Protein AF-A0AAU1KWL1-F1 (afdb_monomer_lite)

Foldseek 3Di:
DDDPPPDVVVVVVVVVVVVVVVVCCVVPVVVVVVVVVVVVVVVVVVVVVVVVVVVVVVVVVVVVVVVVVVVVVVVVVVVVVVCVVVVVVVVVVVVVVVVVVVVVVVVVVVVVVVVVVVVVVVVVLVVVLVVVQVVVCVVVVHRPPCSVVSVVVVVVVVVVVVVVVVVVD

pLDDT: mean 89.8, std 9.25, range [43.44, 98.25]

Structure (mmCIF, N/CA/C/O backbone):
data_AF-A0AAU1KWL1-F1
#
_entry.id   AF-A0AAU1KWL1-F1
#
loop_
_atom_site.group_PDB
_atom_site.id
_atom_site.type_symbol
_atom_site.label_atom_id
_atom_site.label_alt_id
_atom_site.label_comp_id
_atom_site.label_asym_id
_atom_site.label_entity_id
_atom_site.label_seq_id
_atom_site.pdbx_PDB_ins_code
_atom_site.Cartn_x
_atom_site.Cartn_y
_atom_site.Cartn_z
_atom_site.occupancy
_atom_site.B_iso_or_equiv
_atom_site.auth_seq_id
_atom_site.auth_comp_id
_atom_site.auth_asym_id
_atom_site.auth_atom_id
_atom_site.pdbx_PDB_model_num
ATOM 1 N N . MET A 1 1 ? 33.043 26.907 -103.140 1.00 43.44 1 MET A N 1
ATOM 2 C CA . MET A 1 1 ? 32.829 25.522 -102.671 1.00 43.44 1 MET A CA 1
ATOM 3 C C . MET A 1 1 ? 33.918 24.652 -103.280 1.00 43.44 1 MET A C 1
ATOM 5 O O . MET A 1 1 ? 33.786 24.235 -104.423 1.00 43.44 1 MET A O 1
ATOM 9 N N . GLY A 1 2 ? 35.052 24.530 -102.582 1.00 60.03 2 GLY A N 1
ATOM 10 C CA . GLY A 1 2 ? 36.206 23.747 -103.041 1.00 60.03 2 GLY A CA 1
ATOM 11 C C . GLY A 1 2 ? 35.912 22.238 -103.055 1.00 60.03 2 GLY A C 1
ATOM 12 O O . GLY A 1 2 ? 34.953 21.804 -102.418 1.00 60.03 2 GLY A O 1
ATOM 13 N N . PRO A 1 3 ? 36.696 21.440 -103.796 1.00 56.81 3 PRO A N 1
ATOM 14 C CA . PRO A 1 3 ? 36.384 20.047 -104.097 1.00 56.81 3 PRO A CA 1
ATOM 15 C C . PRO A 1 3 ? 36.414 19.172 -102.834 1.00 56.81 3 PRO A C 1
ATOM 17 O O . PRO A 1 3 ? 37.465 18.913 -102.260 1.00 56.81 3 PRO A O 1
ATOM 20 N N . LEU A 1 4 ? 35.242 18.676 -102.432 1.00 60.94 4 LEU A N 1
ATOM 21 C CA . LEU A 1 4 ? 35.031 17.690 -101.365 1.00 60.94 4 LEU A CA 1
ATOM 22 C C . LEU A 1 4 ? 35.380 16.276 -101.857 1.00 60.94 4 LEU A C 1
ATOM 24 O O . LEU A 1 4 ? 34.529 15.390 -101.903 1.00 60.94 4 LEU A O 1
ATOM 28 N N . LYS A 1 5 ? 36.628 16.055 -102.270 1.00 61.09 5 LYS A N 1
ATOM 29 C CA . LYS A 1 5 ? 37.172 14.697 -102.361 1.00 61.09 5 LYS A CA 1
ATOM 30 C C . LYS A 1 5 ? 38.174 14.544 -101.226 1.00 61.09 5 LYS A C 1
ATOM 32 O O . LYS A 1 5 ? 39.285 15.053 -101.357 1.00 61.09 5 LYS A O 1
ATOM 37 N N . PRO A 1 6 ? 37.774 13.930 -100.096 1.00 66.06 6 PRO A N 1
ATOM 38 C CA . PRO A 1 6 ? 38.698 13.705 -98.999 1.00 66.06 6 PRO A CA 1
ATOM 39 C C . PRO A 1 6 ? 39.871 12.881 -99.523 1.00 66.06 6 PRO A C 1
ATOM 41 O O . PRO A 1 6 ? 39.680 11.867 -100.199 1.00 66.06 6 PRO A O 1
ATOM 44 N N . ASN A 1 7 ? 41.085 13.339 -99.239 1.00 71.88 7 ASN A N 1
ATOM 45 C CA . ASN A 1 7 ? 42.274 12.560 -99.519 1.00 71.88 7 ASN A CA 1
ATOM 46 C C . ASN A 1 7 ? 42.189 11.293 -98.652 1.00 71.88 7 ASN A C 1
ATOM 48 O O . ASN A 1 7 ? 42.086 11.387 -97.429 1.00 71.88 7 ASN A O 1
ATOM 52 N N . LEU A 1 8 ? 42.152 10.108 -99.272 1.00 77.00 8 LEU A N 1
ATOM 53 C CA . LEU A 1 8 ? 41.927 8.835 -98.565 1.00 77.00 8 LEU A CA 1
ATOM 54 C C . LEU A 1 8 ? 42.962 8.599 -97.454 1.00 77.00 8 LEU A C 1
ATOM 56 O O . LEU A 1 8 ? 42.656 7.976 -96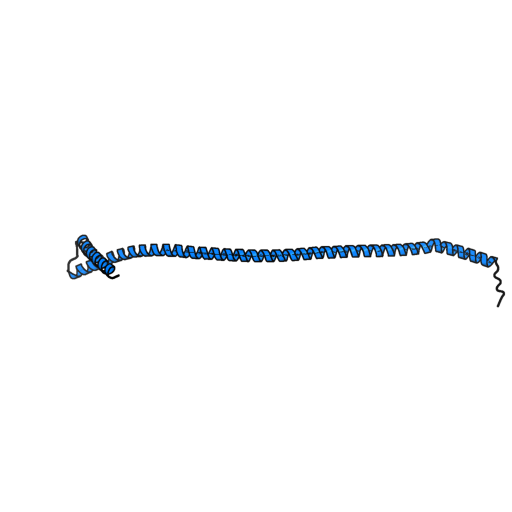.440 1.00 77.00 8 LEU A O 1
ATOM 60 N N . ILE A 1 9 ? 44.167 9.144 -97.629 1.00 79.56 9 ILE A N 1
ATOM 61 C CA . ILE A 1 9 ? 45.256 9.085 -96.653 1.00 79.56 9 ILE A CA 1
ATOM 62 C C . ILE A 1 9 ? 44.935 9.935 -95.414 1.00 79.56 9 ILE A C 1
ATOM 64 O O . ILE A 1 9 ? 45.082 9.442 -94.299 1.00 79.56 9 ILE A O 1
ATOM 68 N N . ASP A 1 10 ? 44.419 11.156 -95.582 1.00 81.62 10 ASP A N 1
ATOM 69 C CA . ASP A 1 10 ? 44.046 12.024 -94.453 1.00 81.62 10 ASP A CA 1
ATOM 70 C C . ASP A 1 10 ? 42.874 11.435 -93.658 1.00 81.62 10 ASP A C 1
ATOM 72 O O . ASP A 1 10 ? 42.862 11.495 -92.430 1.00 81.62 10 ASP A O 1
ATOM 76 N N . LEU A 1 11 ? 41.919 10.793 -94.343 1.00 84.81 11 LEU A N 1
ATOM 77 C CA . LEU A 1 11 ? 40.824 10.068 -93.693 1.00 84.81 11 LEU A CA 1
ATOM 78 C C . LEU A 1 11 ? 41.348 8.880 -92.869 1.00 84.81 11 LEU A C 1
ATOM 80 O O . LEU A 1 11 ? 40.899 8.676 -91.744 1.00 84.81 11 LEU A O 1
ATOM 84 N N . LEU A 1 12 ? 42.305 8.112 -93.403 1.00 86.00 12 LEU A N 1
ATOM 85 C CA . LEU A 1 12 ? 42.916 6.979 -92.700 1.00 86.00 12 LEU A CA 1
ATOM 86 C C . LEU A 1 12 ? 43.737 7.421 -91.486 1.00 86.00 12 LEU A C 1
ATOM 88 O O . LEU A 1 12 ? 43.642 6.796 -90.432 1.00 86.00 12 LEU A O 1
ATOM 92 N N . VAL A 1 13 ? 44.503 8.508 -91.599 1.00 86.38 13 VAL A N 1
ATOM 93 C CA . VAL A 1 13 ? 45.274 9.066 -90.478 1.00 86.38 13 VAL A CA 1
ATOM 94 C C . VAL A 1 13 ? 44.341 9.644 -89.411 1.00 86.38 13 VAL A C 1
ATOM 96 O O . VAL A 1 13 ? 44.533 9.380 -88.224 1.00 86.38 13 VAL A O 1
ATOM 99 N N . ALA A 1 14 ? 43.289 10.366 -89.807 1.00 87.06 14 ALA A N 1
ATOM 100 C CA . ALA A 1 14 ? 42.278 10.868 -88.879 1.00 87.06 14 ALA A CA 1
ATOM 101 C C . ALA A 1 14 ? 41.531 9.725 -88.173 1.00 87.06 14 ALA A C 1
ATOM 103 O O . ALA A 1 14 ? 41.329 9.787 -86.961 1.00 87.06 14 ALA A O 1
ATOM 104 N N . LEU A 1 15 ? 41.178 8.656 -88.898 1.00 91.31 15 LEU A N 1
ATOM 105 C CA . LEU A 1 15 ? 40.571 7.454 -88.327 1.00 91.31 15 LEU A CA 1
ATOM 106 C C . LEU A 1 15 ? 41.525 6.769 -87.341 1.00 91.31 15 LEU A C 1
ATOM 108 O O . LEU A 1 15 ? 41.112 6.407 -86.242 1.00 91.31 15 LEU A O 1
ATOM 112 N N . LEU A 1 16 ? 42.806 6.631 -87.685 1.00 91.06 16 LEU A N 1
ATOM 113 C CA . LEU A 1 16 ? 43.808 6.045 -86.798 1.00 91.06 16 LEU A CA 1
ATOM 114 C C . LEU A 1 16 ? 43.957 6.861 -85.502 1.00 91.06 16 LEU A C 1
ATOM 116 O O . LEU A 1 16 ? 43.869 6.304 -84.410 1.00 91.06 16 LEU A O 1
ATOM 120 N N . CYS A 1 17 ? 44.095 8.184 -85.598 1.00 89.81 17 CYS A N 1
ATOM 121 C CA . CYS A 1 17 ? 44.140 9.065 -84.429 1.00 89.81 17 CYS A CA 1
ATOM 122 C C . CYS A 1 17 ? 42.849 8.995 -83.595 1.00 89.81 17 CYS A C 1
ATOM 124 O O . CYS A 1 17 ? 42.914 8.892 -82.369 1.00 89.81 17 CYS A O 1
ATOM 126 N N . PHE A 1 18 ? 41.678 8.992 -84.241 1.00 92.50 18 PHE A N 1
ATOM 127 C CA . PHE A 1 18 ? 40.389 8.853 -83.563 1.00 92.50 18 PHE A CA 1
ATOM 128 C C . PHE A 1 18 ? 40.283 7.517 -82.822 1.00 92.50 18 PHE A C 1
ATOM 130 O O . PHE A 1 18 ? 39.927 7.498 -81.647 1.00 92.50 18 PHE A O 1
ATOM 137 N N . THR A 1 19 ? 40.643 6.405 -83.468 1.00 93.50 19 THR A N 1
ATOM 138 C CA . THR A 1 19 ? 40.623 5.073 -82.845 1.00 93.50 19 THR A CA 1
ATOM 139 C C . THR A 1 19 ? 41.614 4.958 -81.690 1.00 93.50 19 THR A C 1
ATOM 141 O O . THR A 1 19 ? 41.261 4.377 -80.668 1.00 93.50 19 THR A O 1
ATOM 144 N N . ALA A 1 20 ? 42.809 5.551 -81.786 1.00 91.69 20 ALA A N 1
ATOM 145 C CA . ALA A 1 20 ? 43.778 5.568 -80.691 1.00 91.69 20 ALA A CA 1
ATOM 146 C C . ALA A 1 20 ? 43.241 6.325 -79.462 1.00 91.69 20 ALA A C 1
ATOM 148 O O . ALA A 1 20 ? 43.272 5.800 -78.347 1.00 91.69 20 ALA A O 1
ATOM 149 N N . VAL A 1 21 ? 42.678 7.524 -79.657 1.00 90.62 21 VAL A N 1
ATOM 150 C CA . VAL A 1 21 ? 42.058 8.307 -78.573 1.00 90.62 21 VAL A CA 1
ATOM 151 C C . VAL A 1 21 ? 40.827 7.590 -78.013 1.00 90.62 21 VAL A C 1
ATOM 153 O O . VAL A 1 21 ? 40.674 7.489 -76.795 1.00 90.62 21 VAL A O 1
ATOM 156 N N . PHE A 1 22 ? 39.978 7.034 -78.880 1.00 93.12 22 PHE A N 1
ATOM 157 C CA . PHE A 1 22 ? 38.796 6.275 -78.480 1.00 93.12 22 PHE A CA 1
ATOM 158 C C . PHE A 1 22 ? 39.170 5.031 -77.672 1.00 93.12 22 PHE A C 1
ATOM 160 O O . PHE A 1 22 ? 38.550 4.768 -76.647 1.00 93.12 22 PHE A O 1
ATOM 167 N N . ALA A 1 23 ? 40.214 4.299 -78.065 1.00 90.88 23 ALA A N 1
ATOM 168 C CA . ALA A 1 23 ? 40.695 3.132 -77.334 1.00 90.88 23 ALA A CA 1
ATOM 169 C C . ALA A 1 23 ? 41.200 3.507 -75.934 1.00 90.88 23 ALA A C 1
ATOM 171 O O . ALA A 1 23 ? 40.872 2.827 -74.961 1.00 90.88 23 ALA A O 1
ATOM 172 N N . VAL A 1 24 ? 41.944 4.612 -75.800 1.00 90.31 24 VAL A N 1
ATOM 173 C CA . VAL A 1 24 ? 42.391 5.117 -74.490 1.00 90.31 24 VAL A CA 1
ATOM 174 C C . VAL A 1 24 ? 41.195 5.555 -73.639 1.00 90.31 24 VAL A C 1
ATOM 176 O O . VAL A 1 24 ? 41.110 5.196 -72.463 1.00 90.31 24 VAL A O 1
ATOM 179 N N . MET A 1 25 ? 40.232 6.268 -74.224 1.00 90.81 25 MET A N 1
ATOM 180 C CA . MET A 1 25 ? 39.020 6.704 -73.530 1.00 90.81 25 MET A CA 1
ATOM 181 C C . MET A 1 25 ? 38.160 5.513 -73.083 1.00 90.81 25 MET A C 1
ATOM 183 O O . MET A 1 25 ? 37.753 5.447 -71.924 1.00 90.81 25 MET A O 1
ATOM 187 N N . ALA A 1 26 ? 37.946 4.526 -73.951 1.00 89.31 26 ALA A N 1
ATOM 188 C CA . ALA A 1 26 ? 37.202 3.311 -73.634 1.00 89.31 26 ALA A CA 1
ATOM 189 C C . ALA A 1 26 ? 37.910 2.470 -72.559 1.00 89.31 26 ALA A C 1
ATOM 191 O O . ALA A 1 26 ? 37.260 1.942 -71.660 1.00 89.31 26 ALA A O 1
ATOM 192 N N . LYS A 1 27 ? 39.246 2.380 -72.596 1.00 89.62 27 LYS A N 1
ATOM 193 C CA . LYS A 1 27 ? 40.023 1.578 -71.639 1.00 89.62 27 LYS A CA 1
ATOM 194 C C . LYS A 1 27 ? 40.220 2.262 -70.281 1.00 89.62 27 LYS A C 1
ATOM 196 O O . LYS A 1 27 ? 40.454 1.563 -69.301 1.00 89.62 27 LYS A O 1
ATOM 201 N N . VAL A 1 28 ? 40.143 3.595 -70.193 1.00 89.75 28 VAL A N 1
ATOM 202 C CA . VAL A 1 28 ? 40.419 4.340 -68.946 1.00 89.75 28 VAL A CA 1
ATOM 203 C C . VAL A 1 28 ? 39.185 5.046 -68.381 1.00 89.75 28 VAL A C 1
ATOM 205 O O . VAL A 1 28 ? 38.938 4.956 -67.179 1.00 89.75 28 VAL A O 1
ATOM 208 N N . LEU A 1 29 ? 38.404 5.747 -69.205 1.00 89.19 29 LEU A N 1
ATOM 209 C CA . LEU A 1 29 ? 37.292 6.581 -68.738 1.00 89.19 29 LEU A CA 1
ATOM 210 C C . LEU A 1 29 ? 36.046 5.748 -68.417 1.00 89.19 29 LEU A C 1
ATOM 212 O O . LEU A 1 29 ? 35.490 5.879 -67.327 1.00 89.19 29 LEU A O 1
ATOM 216 N N . LEU A 1 30 ? 35.661 4.839 -69.317 1.00 89.44 30 LEU A N 1
ATOM 217 C CA . LEU A 1 30 ? 34.526 3.928 -69.121 1.00 89.44 30 LEU A CA 1
ATOM 218 C C . LEU A 1 30 ? 34.627 3.098 -67.826 1.00 89.44 30 LEU A C 1
ATOM 220 O O . LEU A 1 30 ? 33.678 3.128 -67.039 1.00 89.44 30 LEU A O 1
ATOM 224 N N . PRO A 1 31 ? 35.754 2.418 -67.521 1.00 90.50 31 PRO A N 1
ATOM 225 C CA . PRO A 1 31 ? 35.850 1.656 -66.278 1.00 90.50 31 PRO A CA 1
ATOM 226 C C . PRO A 1 31 ? 35.886 2.545 -65.031 1.00 90.50 31 PRO A C 1
ATOM 228 O O . PRO A 1 31 ? 35.448 2.105 -63.972 1.00 90.50 31 PRO A O 1
ATOM 231 N N . ARG A 1 32 ? 36.375 3.791 -65.115 1.00 88.56 32 ARG A N 1
ATOM 232 C CA . ARG A 1 32 ? 36.323 4.732 -63.981 1.00 88.56 32 ARG A CA 1
ATOM 233 C C . ARG A 1 32 ? 34.891 5.167 -63.669 1.00 88.56 32 ARG A C 1
ATOM 235 O O . ARG A 1 32 ? 34.527 5.209 -62.498 1.00 88.56 32 ARG A O 1
ATOM 242 N N . ILE A 1 33 ? 34.082 5.434 -64.695 1.00 86.81 33 ILE A N 1
ATOM 243 C CA . ILE A 1 33 ? 32.659 5.773 -64.535 1.00 86.81 33 ILE A CA 1
ATOM 244 C C . ILE A 1 33 ? 31.884 4.569 -63.989 1.00 86.81 33 ILE A C 1
ATOM 246 O O . ILE A 1 33 ? 31.148 4.718 -63.018 1.00 86.81 33 ILE A O 1
ATOM 250 N N . GLY A 1 34 ? 32.111 3.372 -64.540 1.00 87.44 34 GLY A N 1
ATOM 251 C CA . GLY A 1 34 ? 31.4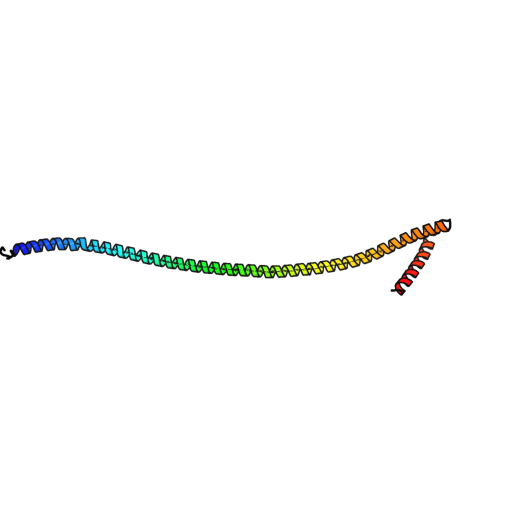86 2.139 -64.049 1.00 87.44 34 GLY A CA 1
ATOM 252 C C . GLY A 1 34 ? 31.793 1.872 -62.573 1.00 87.44 34 GLY A C 1
ATOM 253 O O . GLY A 1 34 ? 30.878 1.647 -61.790 1.00 87.44 34 GLY A O 1
ATOM 254 N N . LYS A 1 35 ? 33.061 2.005 -62.156 1.00 88.69 35 LYS A N 1
ATOM 255 C CA . LYS A 1 35 ? 33.457 1.861 -60.743 1.00 88.69 35 LYS A CA 1
ATOM 256 C C . LYS A 1 35 ? 32.778 2.879 -59.823 1.00 88.69 35 LYS A C 1
ATOM 258 O O . LYS A 1 35 ? 32.389 2.521 -58.718 1.00 88.69 35 LYS A O 1
ATOM 263 N N . ALA A 1 36 ? 32.635 4.131 -60.256 1.00 85.44 36 ALA A N 1
ATOM 264 C CA . ALA A 1 36 ? 31.968 5.164 -59.465 1.00 85.44 36 ALA A CA 1
ATOM 265 C C . ALA A 1 36 ? 30.454 4.919 -59.328 1.00 85.44 36 ALA A C 1
ATOM 267 O O . ALA A 1 36 ? 29.884 5.222 -58.281 1.00 85.44 36 ALA A O 1
ATOM 268 N N . LEU A 1 37 ? 29.814 4.367 -60.364 1.00 85.88 37 LEU A N 1
ATOM 269 C CA . LEU A 1 37 ? 28.402 3.981 -60.329 1.00 85.88 37 LEU A CA 1
ATOM 270 C C . LEU A 1 37 ? 28.175 2.767 -59.424 1.00 85.88 37 LEU A C 1
ATOM 272 O O . LEU A 1 37 ? 27.332 2.855 -58.541 1.00 85.88 37 LEU A O 1
ATOM 276 N N . MET A 1 38 ? 28.985 1.710 -59.554 1.00 85.69 38 MET A N 1
ATOM 277 C CA . MET A 1 38 ? 28.901 0.537 -58.670 1.00 85.69 38 MET A CA 1
ATOM 278 C C . MET A 1 38 ? 29.141 0.919 -57.205 1.00 85.69 38 MET A C 1
ATOM 280 O O . MET A 1 38 ? 28.359 0.552 -56.341 1.00 85.69 38 MET A O 1
ATOM 284 N N . ALA A 1 39 ? 30.145 1.756 -56.917 1.00 86.50 39 ALA A N 1
ATOM 285 C CA . ALA A 1 39 ? 30.392 2.231 -55.554 1.00 86.50 39 ALA A CA 1
ATOM 286 C C . ALA A 1 39 ? 29.215 3.039 -54.973 1.00 86.50 39 ALA A C 1
ATOM 288 O O . ALA A 1 39 ? 28.980 3.003 -53.767 1.00 86.50 39 ALA A O 1
ATOM 289 N N . ARG A 1 40 ? 28.475 3.782 -55.810 1.00 85.69 40 ARG A N 1
ATOM 290 C CA . ARG A 1 40 ? 27.254 4.485 -55.387 1.00 85.69 40 ARG A CA 1
ATOM 291 C C . ARG A 1 40 ? 26.091 3.526 -55.172 1.00 85.69 40 ARG A C 1
ATOM 293 O O . ARG A 1 40 ? 25.360 3.700 -54.204 1.00 85.69 40 ARG A O 1
ATOM 300 N N . GLU A 1 41 ? 25.921 2.553 -56.055 1.00 84.19 41 GLU A N 1
ATOM 301 C CA . GLU A 1 41 ? 24.869 1.542 -55.966 1.00 84.19 41 GLU A CA 1
ATOM 302 C C . GLU A 1 41 ? 25.046 0.677 -54.710 1.00 84.19 41 GLU A C 1
ATOM 304 O O . GLU A 1 41 ? 24.119 0.587 -53.908 1.00 84.19 41 GLU A O 1
ATOM 309 N N . ASP A 1 42 ? 26.265 0.200 -54.445 1.00 84.31 42 ASP A N 1
ATOM 310 C CA . ASP A 1 42 ? 26.622 -0.532 -53.224 1.00 84.31 42 ASP A CA 1
ATOM 311 C C . ASP A 1 42 ? 26.435 0.327 -51.962 1.00 84.31 42 ASP A C 1
ATOM 313 O O . ASP A 1 42 ? 25.910 -0.137 -50.945 1.00 84.31 42 ASP A O 1
ATOM 317 N N . ALA A 1 43 ? 26.833 1.606 -52.010 1.00 83.69 43 ALA A N 1
ATOM 318 C CA . ALA A 1 43 ? 26.662 2.518 -50.882 1.00 83.69 43 ALA A CA 1
ATOM 319 C C . ALA A 1 43 ? 25.181 2.775 -50.565 1.00 83.69 43 ALA A C 1
ATOM 321 O O . ALA A 1 43 ? 24.816 2.823 -49.392 1.00 83.69 43 ALA A O 1
ATOM 322 N N . ILE A 1 44 ? 24.326 2.927 -51.580 1.00 83.00 44 ILE A N 1
ATOM 323 C CA . ILE A 1 44 ? 22.886 3.151 -51.399 1.00 83.00 44 ILE A CA 1
ATOM 324 C C . ILE A 1 44 ? 22.197 1.861 -50.946 1.00 83.00 44 ILE A C 1
ATOM 326 O O . ILE A 1 44 ? 21.451 1.897 -49.967 1.00 83.00 44 ILE A O 1
ATOM 330 N N . GLY A 1 45 ? 22.476 0.729 -51.601 1.00 82.31 45 GLY A N 1
ATOM 331 C CA . GLY A 1 45 ? 21.902 -0.573 -51.256 1.00 82.31 45 GLY A CA 1
ATOM 332 C C . GLY A 1 45 ? 22.214 -0.965 -49.814 1.00 82.31 45 GLY A C 1
ATOM 333 O O . GLY A 1 45 ? 21.304 -1.234 -49.033 1.00 82.31 45 GLY A O 1
ATOM 334 N N . GLY A 1 46 ? 23.483 -0.849 -49.411 1.00 85.19 46 GLY A N 1
ATOM 335 C CA . GLY A 1 46 ? 23.884 -1.140 -48.038 1.00 85.19 46 GLY A CA 1
ATOM 336 C C . GLY A 1 46 ? 23.298 -0.170 -47.004 1.00 85.19 46 GLY A C 1
ATOM 337 O O . GLY A 1 46 ? 23.090 -0.555 -45.858 1.00 85.19 46 GLY A O 1
ATOM 338 N N . VAL A 1 47 ? 23.033 1.096 -47.356 1.00 83.75 47 VAL A N 1
ATOM 339 C CA . VAL A 1 47 ? 22.346 2.033 -46.444 1.00 83.75 47 VAL A CA 1
ATOM 340 C C . VAL A 1 47 ? 20.870 1.667 -46.291 1.00 83.75 47 VAL A C 1
ATOM 342 O O . VAL A 1 47 ? 20.368 1.717 -45.171 1.00 83.75 47 VAL A O 1
ATOM 345 N N . MET A 1 48 ? 20.188 1.284 -47.373 1.00 86.38 48 MET A N 1
ATOM 346 C CA . MET A 1 48 ? 18.774 0.896 -47.334 1.00 86.38 48 MET A CA 1
ATOM 347 C C . MET A 1 48 ? 18.549 -0.353 -46.483 1.00 86.38 48 MET A C 1
ATOM 349 O O . MET A 1 48 ? 17.704 -0.317 -45.593 1.00 86.38 48 MET A O 1
ATOM 353 N N . GLU A 1 49 ? 19.361 -1.392 -46.678 1.00 89.88 49 GLU A N 1
ATOM 354 C CA . GLU A 1 49 ? 19.308 -2.623 -45.878 1.00 89.88 49 GLU A CA 1
ATOM 355 C C . GLU A 1 49 ? 19.517 -2.322 -44.384 1.00 89.88 49 GLU A C 1
ATOM 357 O O . GLU A 1 49 ? 18.686 -2.667 -43.547 1.00 89.88 49 GLU A O 1
ATOM 362 N N . ARG A 1 50 ? 20.541 -1.524 -44.042 1.00 87.56 50 ARG A N 1
ATOM 363 C CA . ARG A 1 50 ? 20.772 -1.091 -42.652 1.00 87.56 50 ARG A CA 1
ATOM 364 C C . ARG A 1 50 ? 19.614 -0.273 -42.074 1.00 87.56 50 ARG A C 1
ATOM 366 O O . ARG A 1 50 ? 19.338 -0.373 -40.881 1.00 87.56 50 ARG A O 1
ATOM 373 N N . CYS A 1 51 ? 18.960 0.570 -42.871 1.00 92.12 51 CYS A N 1
ATOM 374 C CA . CYS A 1 51 ? 17.798 1.341 -42.426 1.00 92.12 51 CYS A CA 1
ATOM 375 C C . CYS A 1 51 ? 16.585 0.443 -42.159 1.00 92.12 51 CYS A C 1
ATOM 377 O O . CYS A 1 51 ? 15.865 0.671 -41.185 1.00 92.12 51 CYS A O 1
ATOM 379 N N . GLU A 1 52 ? 16.352 -0.563 -43.003 1.00 93.12 52 GLU A N 1
ATOM 380 C CA . GLU A 1 52 ? 15.266 -1.526 -42.825 1.00 93.12 52 GLU A CA 1
ATOM 381 C C . GLU A 1 52 ? 15.485 -2.392 -41.587 1.00 93.12 52 GLU A C 1
ATOM 383 O O . GLU A 1 52 ? 14.584 -2.464 -40.750 1.00 93.12 52 GLU A O 1
ATOM 388 N N . ASP A 1 53 ? 16.693 -2.925 -41.401 1.00 94.75 53 ASP A N 1
ATOM 389 C CA . ASP A 1 53 ? 17.061 -3.698 -40.212 1.00 94.75 53 ASP A CA 1
ATOM 390 C C . ASP A 1 53 ? 16.860 -2.887 -38.932 1.00 94.75 53 ASP A C 1
ATOM 392 O O . ASP A 1 53 ? 16.207 -3.338 -37.990 1.00 94.75 53 ASP A O 1
ATOM 396 N N . ARG A 1 54 ? 17.336 -1.635 -38.913 1.00 93.44 54 ARG A N 1
ATOM 397 C CA . ARG A 1 54 ? 17.130 -0.727 -37.775 1.00 93.44 54 ARG A CA 1
ATOM 398 C C . ARG A 1 54 ? 15.658 -0.426 -37.528 1.00 93.44 54 ARG A C 1
ATOM 400 O O . ARG A 1 54 ? 15.250 -0.290 -36.376 1.00 93.44 54 ARG A O 1
ATOM 407 N N . ARG A 1 55 ? 14.849 -0.308 -38.584 1.00 94.81 55 ARG A N 1
ATOM 408 C CA . ARG A 1 55 ? 13.407 -0.067 -38.456 1.00 94.81 55 ARG A CA 1
ATOM 409 C C . ARG A 1 55 ? 12.689 -1.291 -37.893 1.00 94.81 55 ARG A C 1
ATOM 411 O O . ARG A 1 55 ? 11.822 -1.120 -37.040 1.00 94.81 55 ARG A O 1
ATOM 418 N N . LEU A 1 56 ? 13.047 -2.492 -38.342 1.00 96.69 56 LEU A N 1
ATOM 419 C CA . LEU A 1 56 ? 12.508 -3.749 -37.824 1.00 96.69 56 LEU A CA 1
ATOM 420 C C . LEU A 1 56 ? 12.909 -3.961 -36.362 1.00 96.69 56 LEU A C 1
ATOM 422 O O . LEU A 1 56 ? 12.049 -4.250 -35.534 1.00 96.69 56 LEU A O 1
ATOM 426 N N . GLU A 1 57 ? 14.178 -3.728 -36.024 1.00 95.38 57 GLU A N 1
ATOM 427 C CA . GLU A 1 57 ? 14.686 -3.780 -34.651 1.00 95.38 57 GLU A CA 1
ATOM 428 C C . GLU A 1 57 ? 13.938 -2.785 -33.749 1.00 95.38 57 GLU A C 1
ATOM 430 O O . GLU A 1 57 ? 13.443 -3.158 -32.686 1.00 95.38 57 GLU A O 1
ATOM 435 N N . ALA A 1 58 ? 13.754 -1.540 -34.198 1.00 96.19 58 ALA A N 1
ATOM 436 C CA . ALA A 1 58 ? 13.004 -0.532 -33.451 1.00 96.19 58 ALA A CA 1
ATOM 437 C C . ALA A 1 58 ? 11.530 -0.920 -33.244 1.00 96.19 58 ALA A C 1
ATOM 439 O O . ALA A 1 58 ? 10.999 -0.747 -32.147 1.00 96.19 58 ALA A O 1
ATOM 440 N N . GLN A 1 59 ? 10.862 -1.460 -34.271 1.00 96.81 59 GLN A N 1
ATOM 441 C CA . GLN A 1 59 ? 9.480 -1.941 -34.157 1.00 96.81 59 GLN A CA 1
ATOM 442 C C . GLN A 1 59 ? 9.369 -3.134 -33.206 1.00 96.81 59 GLN A C 1
ATOM 444 O O . GLN A 1 59 ? 8.441 -3.185 -32.400 1.00 96.81 59 GLN A O 1
ATOM 449 N N . TYR A 1 60 ? 10.327 -4.059 -33.263 1.00 97.31 60 TYR A N 1
ATOM 450 C CA . TYR A 1 60 ? 10.395 -5.200 -32.360 1.00 97.31 60 TYR A CA 1
ATOM 451 C C . TYR A 1 60 ? 10.562 -4.749 -30.906 1.00 97.31 60 TYR A C 1
ATOM 453 O O . TYR A 1 60 ? 9.757 -5.119 -30.051 1.00 97.31 60 TYR A O 1
ATOM 461 N N . VAL A 1 61 ? 11.546 -3.885 -30.629 1.00 97.12 61 VAL A N 1
ATOM 462 C CA . VAL A 1 61 ? 11.794 -3.344 -29.284 1.00 97.12 61 VAL A CA 1
ATOM 463 C C . VAL A 1 61 ? 10.574 -2.589 -28.765 1.00 97.12 61 VAL A C 1
ATOM 465 O O . VAL A 1 61 ? 10.185 -2.779 -27.616 1.00 97.12 61 VAL A O 1
ATOM 468 N N . LEU A 1 62 ? 9.926 -1.778 -29.606 1.0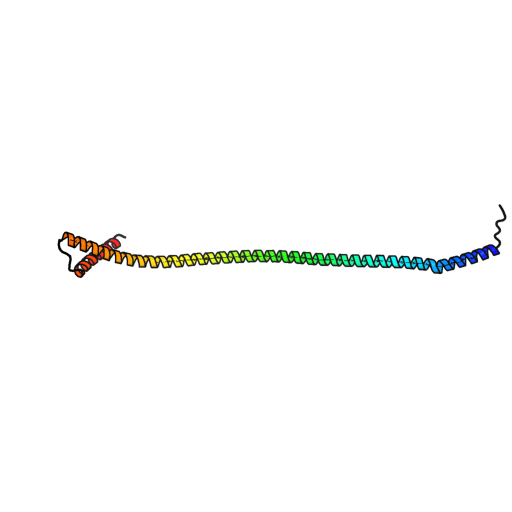0 97.06 62 LEU A N 1
ATOM 469 C CA . LEU A 1 62 ? 8.706 -1.061 -29.240 1.00 97.06 62 LEU A CA 1
ATOM 470 C C . LEU A 1 62 ? 7.557 -2.022 -28.908 1.00 97.06 62 LEU A C 1
ATOM 472 O O . LEU A 1 62 ? 6.839 -1.791 -27.935 1.00 97.06 62 LEU A O 1
ATOM 476 N N . GLY A 1 63 ? 7.404 -3.109 -29.666 1.00 97.81 63 GLY A N 1
ATOM 477 C CA . GLY A 1 63 ? 6.423 -4.157 -29.386 1.00 97.81 63 GLY A CA 1
ATOM 478 C C . GLY A 1 63 ? 6.663 -4.837 -28.036 1.00 97.81 63 GLY A C 1
ATOM 479 O O . GLY A 1 63 ? 5.731 -4.965 -27.241 1.00 97.81 63 GLY A O 1
ATOM 480 N N . VAL A 1 64 ? 7.915 -5.202 -27.739 1.00 97.56 64 VAL A N 1
ATOM 481 C CA . VAL A 1 64 ? 8.306 -5.769 -26.437 1.00 97.56 64 VAL A CA 1
ATOM 482 C C . VAL A 1 64 ? 8.022 -4.775 -25.309 1.00 97.56 64 VAL A C 1
ATOM 484 O O . VAL A 1 64 ? 7.336 -5.125 -24.352 1.00 97.56 64 VAL A O 1
ATOM 487 N N . TYR A 1 65 ? 8.437 -3.515 -25.456 1.00 97.69 65 TYR A N 1
ATOM 488 C CA . TYR A 1 65 ? 8.182 -2.462 -24.467 1.00 97.69 65 TYR A CA 1
ATOM 489 C C . TYR A 1 65 ? 6.687 -2.264 -24.185 1.00 97.69 65 TYR A C 1
ATOM 491 O O . TYR A 1 65 ? 6.272 -2.109 -23.036 1.00 97.69 65 TYR A O 1
ATOM 499 N N . GLN A 1 66 ? 5.850 -2.266 -25.226 1.00 97.88 66 GLN A N 1
ATOM 500 C CA . GLN A 1 66 ? 4.400 -2.152 -25.068 1.00 97.88 66 GLN A CA 1
ATOM 501 C C . GLN A 1 66 ? 3.804 -3.374 -24.363 1.00 97.88 66 GLN A C 1
ATOM 503 O O . GLN A 1 66 ? 2.921 -3.217 -23.514 1.00 97.88 66 GLN A O 1
ATOM 508 N N . ALA A 1 67 ? 4.286 -4.577 -24.685 1.00 97.81 67 ALA A N 1
ATOM 509 C CA . ALA A 1 67 ? 3.861 -5.807 -24.030 1.00 97.81 67 ALA A CA 1
ATOM 510 C C . ALA A 1 67 ? 4.237 -5.813 -22.540 1.00 97.81 67 ALA A C 1
ATOM 512 O O . ALA A 1 67 ? 3.393 -6.142 -21.703 1.00 97.81 67 ALA A O 1
ATOM 513 N N . GLU A 1 68 ? 5.453 -5.380 -22.201 1.00 97.81 68 GLU A N 1
ATOM 514 C CA . GLU A 1 68 ? 5.913 -5.221 -20.820 1.00 97.81 68 GLU A CA 1
ATOM 515 C C . GLU A 1 68 ? 5.088 -4.177 -20.066 1.00 97.81 68 GLU A C 1
ATOM 517 O O . GLU A 1 68 ? 4.623 -4.444 -18.960 1.00 97.81 68 GLU A O 1
ATOM 522 N N . LEU A 1 69 ? 4.807 -3.020 -20.674 1.00 98.25 69 LEU A N 1
ATOM 523 C CA . LEU A 1 69 ? 3.967 -1.994 -20.055 1.00 98.25 69 LEU A CA 1
ATOM 524 C C . LEU A 1 69 ? 2.540 -2.505 -19.805 1.00 98.25 69 LEU A C 1
ATOM 526 O O . LEU A 1 69 ? 1.940 -2.219 -18.766 1.00 98.25 69 LEU A O 1
ATOM 530 N N . ALA A 1 70 ? 1.983 -3.274 -20.743 1.00 98.00 70 ALA A N 1
ATOM 531 C CA . ALA A 1 70 ? 0.678 -3.901 -20.579 1.00 98.00 70 ALA A CA 1
ATOM 532 C C . ALA A 1 70 ? 0.692 -4.963 -19.467 1.00 98.00 70 ALA A C 1
ATOM 534 O O . ALA A 1 70 ? -0.248 -5.017 -18.671 1.00 98.00 70 ALA A O 1
ATOM 535 N N . ALA A 1 71 ? 1.749 -5.774 -19.378 1.00 97.69 71 ALA A N 1
ATOM 536 C CA . ALA A 1 71 ? 1.938 -6.741 -18.301 1.00 97.69 71 ALA A CA 1
ATOM 537 C C . ALA A 1 71 ? 2.056 -6.044 -16.937 1.00 97.69 71 ALA A C 1
ATOM 539 O O . ALA A 1 71 ? 1.268 -6.341 -16.043 1.00 97.69 71 ALA A O 1
ATOM 540 N N . ALA A 1 72 ? 2.911 -5.027 -16.819 1.00 97.69 72 ALA A N 1
ATOM 541 C CA . ALA A 1 72 ? 3.081 -4.240 -15.601 1.00 97.69 72 ALA A CA 1
ATOM 542 C C . ALA A 1 72 ? 1.773 -3.569 -15.150 1.00 97.69 72 ALA A C 1
ATOM 544 O O . ALA A 1 72 ? 1.459 -3.546 -13.961 1.00 97.69 72 ALA A O 1
ATOM 545 N N . ARG A 1 73 ? 0.957 -3.059 -16.085 1.00 97.56 73 ARG A N 1
ATOM 546 C CA . ARG A 1 73 ? -0.371 -2.502 -15.768 1.00 97.56 73 ARG A CA 1
ATOM 547 C C . ARG A 1 73 ? -1.340 -3.561 -15.244 1.00 97.56 73 ARG A C 1
ATOM 549 O O . ARG A 1 73 ? -2.075 -3.275 -14.297 1.00 97.56 73 ARG A O 1
ATOM 556 N N . ARG A 1 74 ? -1.346 -4.762 -15.837 1.00 98.12 74 ARG A N 1
ATOM 557 C CA . ARG A 1 74 ? -2.155 -5.893 -15.351 1.00 98.12 74 ARG A CA 1
ATOM 558 C C . ARG A 1 74 ? -1.715 -6.318 -13.956 1.00 98.12 74 ARG A C 1
ATOM 560 O O . ARG A 1 74 ? -2.563 -6.443 -13.079 1.00 98.12 74 ARG A O 1
ATOM 567 N N . ASP A 1 75 ? -0.413 -6.447 -13.730 1.00 97.94 75 ASP A N 1
ATOM 568 C CA . ASP A 1 75 ? 0.139 -6.810 -12.425 1.00 97.94 75 ASP A CA 1
ATOM 569 C C . ASP A 1 75 ? -0.162 -5.757 -11.366 1.00 97.94 75 ASP A C 1
ATOM 571 O O . ASP A 1 75 ? -0.649 -6.097 -10.293 1.00 97.94 75 ASP A O 1
ATOM 575 N N . ALA A 1 76 ? 0.004 -4.474 -11.683 1.00 97.81 76 ALA A N 1
ATOM 576 C CA . ALA A 1 76 ? -0.377 -3.395 -10.781 1.00 97.81 76 ALA A CA 1
ATOM 577 C C . ALA A 1 76 ? -1.880 -3.420 -10.452 1.00 97.81 76 ALA A C 1
ATOM 579 O O . ALA A 1 76 ? -2.264 -3.159 -9.315 1.00 97.81 76 ALA A O 1
ATOM 580 N N . SER A 1 77 ? -2.745 -3.734 -11.425 1.00 97.69 77 SER A N 1
ATOM 581 C CA . SER A 1 77 ? -4.183 -3.886 -11.172 1.00 97.69 77 SER A CA 1
ATOM 582 C C . SER A 1 77 ? -4.484 -5.077 -10.272 1.00 97.69 77 SER A C 1
ATOM 584 O O . SER A 1 77 ? -5.277 -4.942 -9.345 1.00 97.69 77 SER A O 1
ATOM 586 N N . ARG A 1 78 ? -3.819 -6.211 -10.510 1.00 98.06 78 ARG A N 1
ATOM 587 C CA . ARG A 1 78 ? -3.937 -7.415 -9.687 1.00 98.06 78 ARG A CA 1
ATOM 588 C C . ARG A 1 78 ? -3.491 -7.149 -8.252 1.00 98.06 78 ARG A C 1
ATOM 590 O O . ARG A 1 78 ? -4.253 -7.425 -7.341 1.00 98.06 78 ARG A O 1
ATOM 597 N N . ILE A 1 79 ? -2.326 -6.528 -8.054 1.00 98.12 79 ILE A N 1
ATOM 598 C CA . ILE A 1 79 ? -1.812 -6.162 -6.724 1.00 98.12 79 ILE A CA 1
ATOM 599 C C . ILE A 1 79 ? -2.808 -5.263 -5.988 1.00 98.12 79 ILE A C 1
ATOM 601 O O . ILE A 1 79 ? -3.104 -5.508 -4.823 1.00 98.12 79 ILE A O 1
ATOM 605 N N . ARG A 1 80 ? -3.362 -4.244 -6.661 1.00 98.00 80 ARG A N 1
ATOM 606 C CA . ARG A 1 80 ? -4.378 -3.375 -6.047 1.00 98.00 80 ARG A CA 1
ATOM 607 C C . ARG A 1 80 ? -5.628 -4.148 -5.646 1.00 98.00 80 ARG A C 1
ATOM 609 O O . ARG A 1 80 ? -6.149 -3.912 -4.565 1.00 98.00 80 ARG A O 1
ATOM 616 N N . GLN A 1 81 ? -6.108 -5.043 -6.504 1.00 97.88 81 GLN A N 1
ATOM 617 C CA . GLN A 1 81 ? -7.293 -5.839 -6.209 1.00 97.88 81 GLN A CA 1
ATOM 618 C C . GLN A 1 81 ? -7.054 -6.782 -5.023 1.00 97.88 81 GLN A C 1
ATOM 620 O O . GLN A 1 81 ? -7.839 -6.769 -4.081 1.00 97.88 81 GLN A O 1
ATOM 625 N N . THR A 1 82 ? -5.936 -7.509 -5.019 1.00 97.56 82 THR A N 1
ATOM 626 C CA . THR A 1 82 ? -5.550 -8.385 -3.907 1.00 97.56 82 THR A CA 1
ATOM 627 C C . THR A 1 82 ? -5.416 -7.603 -2.600 1.00 97.56 82 THR A C 1
ATOM 629 O O . THR A 1 82 ? -5.988 -8.006 -1.597 1.00 97.56 82 THR A O 1
ATOM 632 N N . ALA A 1 83 ? -4.769 -6.434 -2.612 1.00 97.56 83 ALA A N 1
ATOM 633 C CA . ALA A 1 83 ? -4.646 -5.597 -1.417 1.00 97.56 83 ALA A CA 1
ATOM 634 C C . ALA A 1 83 ? -6.003 -5.090 -0.891 1.00 97.56 83 ALA A C 1
ATOM 636 O O . ALA A 1 83 ? -6.182 -4.951 0.318 1.00 97.56 83 ALA A O 1
ATOM 637 N N . LEU A 1 84 ? -6.968 -4.810 -1.776 1.00 97.94 84 LEU A N 1
ATOM 638 C CA . LEU A 1 84 ? -8.325 -4.425 -1.374 1.00 97.94 84 LEU A CA 1
ATOM 639 C C . LEU A 1 84 ? -9.086 -5.599 -0.748 1.00 97.94 84 LEU A C 1
ATOM 641 O O . LEU A 1 84 ? -9.749 -5.414 0.271 1.00 97.94 84 LEU A O 1
ATOM 645 N N . GLU A 1 85 ? -8.983 -6.790 -1.336 1.00 97.81 85 GLU A N 1
ATOM 646 C CA . GLU A 1 85 ? -9.614 -8.012 -0.827 1.00 97.81 85 GLU A CA 1
ATOM 647 C C . GLU A 1 85 ? -9.022 -8.413 0.534 1.00 97.81 85 GLU A C 1
ATOM 649 O O . GLU A 1 85 ? -9.762 -8.602 1.502 1.00 97.81 85 GLU A O 1
ATOM 654 N N . GLU A 1 86 ? -7.692 -8.447 0.645 1.00 97.75 86 GLU A N 1
ATOM 655 C CA . GLU A 1 86 ? -6.973 -8.724 1.894 1.00 97.75 86 GLU A CA 1
ATOM 656 C C . GLU A 1 86 ? -7.256 -7.660 2.959 1.00 97.75 86 GLU A C 1
ATOM 658 O O . GLU A 1 86 ? -7.527 -7.991 4.113 1.00 97.75 86 GLU A O 1
ATOM 663 N N . GLY A 1 87 ? -7.258 -6.378 2.580 1.00 97.56 87 GLY A N 1
ATOM 664 C CA . GLY A 1 87 ? -7.565 -5.277 3.490 1.00 97.56 87 GLY A CA 1
ATOM 665 C C . GLY A 1 87 ? -8.998 -5.331 4.021 1.00 97.56 87 GLY A C 1
ATOM 666 O O . GLY A 1 87 ? -9.226 -5.112 5.212 1.00 97.56 87 GLY A O 1
ATOM 667 N N . ALA A 1 88 ? -9.971 -5.666 3.169 1.00 97.56 88 ALA A N 1
ATOM 668 C CA . ALA A 1 88 ? -11.360 -5.845 3.582 1.00 97.56 88 ALA A CA 1
ATOM 669 C C . ALA A 1 88 ? -11.523 -7.050 4.522 1.00 97.56 88 ALA A C 1
ATOM 671 O O . ALA A 1 88 ? -12.212 -6.939 5.540 1.00 97.56 88 ALA A O 1
ATOM 672 N N . ALA A 1 89 ? -10.860 -8.170 4.220 1.00 97.81 89 ALA A N 1
ATOM 673 C CA . ALA A 1 89 ? -10.864 -9.358 5.067 1.00 97.81 89 ALA A CA 1
ATOM 674 C C . ALA A 1 89 ? -10.222 -9.084 6.437 1.00 97.81 89 ALA A C 1
ATOM 676 O O . ALA A 1 89 ? -10.802 -9.431 7.466 1.00 97.81 89 ALA A O 1
ATOM 677 N N . LEU A 1 90 ? -9.077 -8.395 6.467 1.00 97.94 90 LEU A N 1
ATOM 678 C CA . LEU A 1 90 ? -8.404 -8.002 7.705 1.00 97.94 90 LEU A CA 1
ATOM 679 C C . LEU A 1 90 ? -9.284 -7.073 8.546 1.00 97.94 90 LEU A C 1
ATOM 681 O O . LEU A 1 90 ? -9.432 -7.282 9.746 1.00 97.94 90 LEU A O 1
ATOM 685 N N . LEU A 1 91 ? -9.911 -6.071 7.926 1.00 98.00 91 LEU A N 1
ATOM 686 C CA . LEU A 1 91 ? -10.798 -5.152 8.635 1.00 98.00 91 LEU A CA 1
ATOM 687 C C . LEU A 1 91 ? -12.020 -5.874 9.217 1.00 98.00 91 LEU A C 1
ATOM 689 O O . LEU A 1 91 ? -12.447 -5.557 10.327 1.00 98.00 91 LEU A O 1
ATOM 693 N N . ALA A 1 92 ? -12.582 -6.840 8.488 1.00 97.62 92 ALA A N 1
ATOM 694 C CA . ALA A 1 92 ? -13.664 -7.678 8.992 1.00 97.62 92 ALA A CA 1
ATOM 695 C C . ALA A 1 92 ? -13.203 -8.542 10.177 1.00 97.62 92 ALA A C 1
ATOM 697 O O . ALA A 1 92 ? -13.898 -8.586 11.191 1.00 97.62 92 ALA A O 1
ATOM 698 N N . ALA A 1 93 ? -12.019 -9.156 10.084 1.00 97.56 93 ALA A N 1
ATOM 699 C CA . ALA A 1 93 ? -11.440 -9.964 11.154 1.00 97.56 93 ALA A CA 1
ATOM 700 C C . ALA A 1 93 ? -11.184 -9.137 12.425 1.00 97.56 93 ALA A C 1
ATOM 702 O O . ALA A 1 93 ? -11.666 -9.503 13.493 1.00 97.56 93 ALA A O 1
ATOM 703 N N . VAL A 1 94 ? -10.528 -7.978 12.302 1.00 97.94 94 VAL A N 1
ATOM 704 C CA . VAL A 1 94 ? -10.250 -7.073 13.434 1.00 97.94 94 VAL A CA 1
ATOM 705 C C . VAL A 1 94 ? -11.543 -6.558 14.067 1.00 97.94 94 VAL A C 1
ATOM 707 O O . VAL A 1 94 ? -11.640 -6.450 15.287 1.00 97.94 94 VAL A O 1
ATOM 710 N N . ARG A 1 95 ? -12.575 -6.257 13.267 1.00 97.75 95 ARG A N 1
ATOM 711 C CA . ARG A 1 95 ? -13.888 -5.869 13.807 1.00 97.75 95 ARG A CA 1
ATOM 712 C C . ARG A 1 95 ? -14.551 -7.008 14.572 1.00 97.75 95 ARG A C 1
ATOM 714 O O . ARG A 1 95 ? -15.082 -6.757 15.649 1.00 97.75 95 ARG A O 1
ATOM 721 N N . ALA A 1 96 ? -14.532 -8.225 14.032 1.00 97.62 96 ALA A N 1
ATOM 722 C CA . ALA A 1 96 ? -15.111 -9.391 14.693 1.00 97.62 96 ALA A CA 1
ATOM 723 C C . ALA A 1 96 ? -14.390 -9.703 16.013 1.00 97.62 96 ALA A C 1
ATOM 725 O O . ALA A 1 96 ? -15.039 -9.908 17.035 1.00 97.62 96 ALA A O 1
ATOM 726 N N . GLU A 1 97 ? -13.057 -9.655 16.012 1.00 97.62 97 GLU A N 1
ATOM 727 C CA . GLU A 1 97 ? -12.242 -9.810 17.218 1.00 97.62 97 GLU A CA 1
ATOM 728 C C . GLU A 1 97 ? -12.532 -8.707 18.241 1.00 97.62 97 GLU A C 1
ATOM 730 O O . GLU A 1 97 ? -12.732 -8.997 19.417 1.00 97.62 97 GLU A O 1
ATOM 735 N N . GLY A 1 98 ? -12.650 -7.452 17.797 1.00 97.88 98 GLY A N 1
ATOM 736 C CA . GLY A 1 98 ? -13.003 -6.331 18.664 1.00 97.88 98 GLY A CA 1
ATOM 737 C C . GLY A 1 98 ? -14.391 -6.464 19.295 1.00 97.88 98 GLY 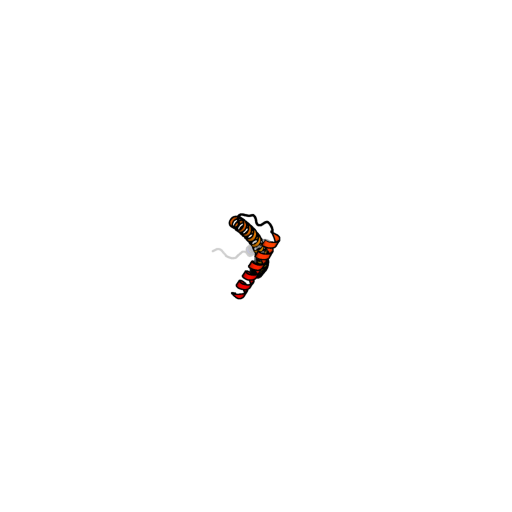A C 1
ATOM 738 O O . GLY A 1 98 ? -14.561 -6.121 20.461 1.00 97.88 98 GLY A O 1
ATOM 739 N N . VAL A 1 99 ? -15.386 -6.975 18.563 1.00 97.75 99 VAL A N 1
ATOM 740 C CA . VAL A 1 99 ? -16.714 -7.270 19.129 1.00 97.75 99 VAL A CA 1
ATOM 741 C C . VAL A 1 99 ? -16.615 -8.389 20.162 1.00 97.75 99 VAL A C 1
ATOM 743 O O . VAL A 1 99 ? -17.091 -8.204 21.279 1.00 97.75 99 VAL A O 1
ATOM 746 N N . ARG A 1 100 ? -15.919 -9.487 19.845 1.00 97.81 100 ARG A N 1
ATOM 747 C CA . ARG A 1 100 ? -15.745 -10.611 20.774 1.00 97.81 100 ARG A CA 1
ATOM 748 C C . ARG A 1 100 ? -15.036 -10.186 22.061 1.00 97.81 100 ARG A C 1
ATOM 750 O O . ARG A 1 100 ? -15.523 -10.466 23.147 1.00 97.81 100 ARG A O 1
ATOM 757 N N . ALA A 1 101 ? -13.941 -9.436 21.948 1.00 97.25 101 ALA A N 1
ATOM 758 C CA . ALA A 1 101 ? -13.208 -8.917 23.099 1.00 97.25 101 ALA A CA 1
ATOM 759 C C . ALA A 1 101 ? -14.066 -7.968 23.954 1.00 97.25 101 ALA A C 1
ATOM 761 O O . ALA A 1 101 ? -13.971 -7.980 25.179 1.00 97.25 101 ALA A O 1
ATOM 762 N N . ARG A 1 102 ? -14.930 -7.155 23.328 1.00 97.62 102 ARG A N 1
ATOM 763 C CA . ARG A 1 102 ? -15.882 -6.299 24.054 1.00 97.62 102 ARG A CA 1
ATOM 764 C C . ARG A 1 102 ? -16.926 -7.114 24.808 1.00 97.62 102 ARG A C 1
ATOM 766 O O . ARG A 1 102 ? -17.243 -6.752 25.934 1.00 97.62 102 ARG A O 1
ATOM 773 N N . GLU A 1 103 ? -17.462 -8.166 24.201 1.00 97.38 103 GLU A N 1
ATOM 774 C CA . GLU A 1 103 ? -18.436 -9.057 24.840 1.00 97.38 103 GLU A CA 1
ATOM 775 C C . GLU A 1 103 ? -17.808 -9.828 26.006 1.00 97.38 103 GLU A C 1
ATOM 777 O O . GLU A 1 103 ? -18.378 -9.855 27.094 1.00 97.38 103 GLU A O 1
ATOM 782 N N . GLU A 1 104 ? -16.605 -10.372 25.813 1.00 97.19 104 GLU A N 1
ATOM 783 C CA . GLU A 1 104 ? -15.826 -11.039 26.862 1.00 97.19 104 GLU A CA 1
ATOM 784 C C . GLU A 1 104 ? -15.543 -10.089 28.036 1.00 97.19 104 GLU A C 1
ATOM 786 O O . GLU A 1 104 ? -15.779 -10.442 29.193 1.00 97.19 104 GLU A O 1
ATOM 791 N N . LEU A 1 105 ? -15.103 -8.857 27.748 1.00 97.69 105 LEU A N 1
ATOM 792 C CA . LEU A 1 105 ? -14.862 -7.842 28.773 1.00 97.69 105 LEU A CA 1
ATOM 793 C C . LEU A 1 105 ? -16.154 -7.458 29.499 1.00 97.69 105 LEU A C 1
ATOM 795 O O . LEU A 1 105 ? -16.154 -7.377 30.722 1.00 97.69 105 LEU A O 1
ATOM 799 N N . ALA A 1 106 ? -17.253 -7.243 28.772 1.00 97.69 106 ALA A N 1
ATOM 800 C CA . ALA A 1 106 ? -18.537 -6.889 29.368 1.00 97.69 106 ALA A CA 1
ATOM 801 C C . ALA A 1 106 ? -19.065 -8.001 30.286 1.00 97.69 106 ALA A C 1
ATOM 803 O O . ALA A 1 106 ? -19.531 -7.706 31.384 1.00 97.69 106 ALA A O 1
ATOM 804 N N . ALA A 1 107 ? -18.945 -9.266 29.875 1.00 96.88 107 ALA A N 1
ATOM 805 C CA . ALA A 1 107 ? -19.321 -10.410 30.700 1.00 96.88 107 ALA A CA 1
ATOM 806 C C . ALA A 1 107 ? -18.457 -10.501 31.968 1.00 96.88 107 ALA A C 1
ATOM 808 O O . ALA A 1 107 ? -18.991 -10.653 33.065 1.00 96.88 107 ALA A O 1
ATOM 809 N N . ALA A 1 108 ? -17.137 -10.338 31.842 1.00 96.56 108 ALA A N 1
ATOM 810 C CA . ALA A 1 108 ? -16.234 -10.326 32.990 1.00 96.56 108 ALA A CA 1
ATOM 811 C C . ALA A 1 108 ? -16.530 -9.158 33.948 1.00 96.56 108 ALA A C 1
ATOM 813 O O . ALA A 1 108 ? -16.575 -9.348 35.162 1.00 96.56 108 ALA A O 1
ATOM 814 N N . SER A 1 109 ? -16.783 -7.958 33.417 1.00 96.88 109 SER A N 1
ATOM 815 C CA . SER A 1 109 ? -17.160 -6.789 34.217 1.00 96.88 109 SER A CA 1
ATOM 816 C C . SER A 1 109 ? -18.509 -6.962 34.910 1.00 96.88 109 SER A C 1
ATOM 818 O O . SER A 1 109 ? -18.651 -6.497 36.033 1.00 96.88 109 SER A O 1
ATOM 820 N N . ALA A 1 110 ? -19.484 -7.630 34.286 1.00 96.81 110 ALA A N 1
ATOM 821 C CA . ALA A 1 110 ? -20.772 -7.914 34.918 1.00 96.81 110 ALA A CA 1
ATOM 822 C C . ALA A 1 110 ? -20.608 -8.837 36.136 1.00 96.81 110 ALA A C 1
ATOM 824 O O . ALA A 1 110 ? -21.114 -8.519 37.207 1.00 96.81 110 ALA A O 1
ATOM 825 N N . VAL A 1 111 ? -19.826 -9.914 36.001 1.00 96.50 111 VAL A N 1
ATOM 826 C CA . VAL A 1 111 ? -19.514 -10.824 37.118 1.00 96.50 111 VAL A CA 1
ATOM 827 C C . VAL A 1 111 ? -18.780 -10.089 38.242 1.00 96.50 111 VAL A C 1
ATOM 829 O O . VAL A 1 111 ? -19.105 -10.264 39.414 1.00 96.50 111 VAL A O 1
ATOM 832 N N . GLN A 1 112 ? -17.811 -9.238 37.894 1.00 95.81 112 GLN A N 1
ATOM 833 C CA . GLN A 1 112 ? -17.088 -8.440 38.882 1.00 95.81 112 GLN A CA 1
ATOM 834 C C . GLN A 1 112 ? -18.018 -7.456 39.601 1.00 95.81 112 GLN A C 1
ATOM 836 O O . GLN A 1 112 ? -17.953 -7.340 40.817 1.00 95.81 112 GLN A O 1
ATOM 841 N N . LEU A 1 113 ? -18.916 -6.790 38.871 1.00 97.44 113 LEU A N 1
ATOM 842 C CA . LEU A 1 113 ? -19.869 -5.842 39.444 1.00 97.44 113 LEU A CA 1
ATOM 843 C C . LEU A 1 113 ? -20.856 -6.527 40.397 1.00 97.44 113 LEU A C 1
ATOM 845 O O . LEU A 1 113 ? -21.192 -5.960 41.433 1.00 97.44 113 LEU A O 1
ATOM 849 N N . GLU A 1 114 ? -21.317 -7.736 40.070 1.00 95.81 114 GLU A N 1
ATOM 850 C CA . GLU A 1 114 ? -22.151 -8.534 40.974 1.00 95.81 114 GLU A CA 1
ATOM 851 C C . GLU A 1 114 ? -21.394 -8.903 42.256 1.00 95.81 114 GLU A C 1
ATOM 853 O O . GLU A 1 114 ? -21.938 -8.754 43.350 1.00 95.81 114 GLU A O 1
ATOM 858 N N . ALA A 1 115 ? -20.129 -9.315 42.144 1.00 96.12 115 ALA A N 1
ATOM 859 C CA . ALA A 1 115 ? -19.290 -9.599 43.305 1.00 96.12 115 ALA A CA 1
ATOM 860 C C . ALA A 1 115 ? -19.054 -8.343 44.165 1.00 96.12 115 ALA A C 1
ATOM 862 O O . ALA A 1 115 ? -19.253 -8.384 45.380 1.00 96.12 115 ALA A O 1
ATOM 863 N N . ASP A 1 116 ? -18.700 -7.218 43.539 1.00 96.06 116 ASP A N 1
ATOM 864 C CA . ASP A 1 116 ? -18.487 -5.934 44.212 1.00 96.06 116 ASP A CA 1
ATOM 865 C C . ASP A 1 116 ? -19.776 -5.451 44.900 1.00 96.06 116 ASP A C 1
ATOM 867 O O . ASP A 1 116 ? -19.724 -4.908 46.003 1.00 96.06 116 ASP A O 1
ATOM 871 N N . ARG A 1 117 ? -20.948 -5.697 44.297 1.00 96.81 117 ARG A N 1
ATOM 872 C CA . ARG A 1 117 ? -22.249 -5.384 44.901 1.00 96.81 117 ARG A CA 1
ATOM 873 C C . ARG A 1 117 ? -22.494 -6.188 46.175 1.00 96.81 117 ARG A C 1
ATOM 875 O O . ARG A 1 117 ? -22.910 -5.602 47.169 1.00 96.81 117 ARG A O 1
ATOM 882 N N . VAL A 1 118 ? -22.222 -7.494 46.170 1.00 95.12 118 VAL A N 1
ATOM 883 C CA . VAL A 1 118 ? -22.374 -8.342 47.367 1.00 95.12 118 VAL A CA 1
ATOM 884 C C . VAL A 1 118 ? -21.456 -7.865 48.495 1.00 95.12 118 VAL A C 1
ATOM 886 O O . VAL A 1 118 ? -21.882 -7.797 49.647 1.00 95.12 118 VAL A O 1
ATOM 889 N N . VAL A 1 119 ? -20.215 -7.491 48.171 1.00 96.12 119 VAL A N 1
ATOM 890 C CA . VAL A 1 119 ? -19.268 -6.935 49.151 1.00 96.12 119 VAL A CA 1
ATOM 891 C C . VAL A 1 119 ? -19.771 -5.599 49.703 1.00 96.12 119 VAL A C 1
ATOM 893 O O . VAL A 1 119 ? -19.843 -5.436 50.918 1.00 96.12 119 VAL A O 1
ATOM 896 N N . ALA A 1 120 ? -20.192 -4.674 48.836 1.00 95.81 120 ALA A N 1
ATOM 897 C CA . ALA A 1 120 ? -20.697 -3.365 49.247 1.00 95.81 120 ALA A CA 1
ATOM 898 C C . ALA A 1 120 ? -21.980 -3.461 50.093 1.00 95.81 120 ALA A C 1
ATOM 900 O O . ALA A 1 120 ? -22.151 -2.707 51.048 1.00 95.81 120 ALA A O 1
ATOM 901 N N . GLU A 1 121 ? -22.883 -4.395 49.776 1.00 94.31 121 GLU A N 1
ATOM 902 C CA . GLU A 1 121 ? -24.081 -4.653 50.583 1.00 94.31 121 GLU A CA 1
ATOM 903 C C . GLU A 1 121 ? -23.721 -5.202 51.973 1.00 94.31 121 GLU A C 1
ATOM 905 O O . GLU A 1 121 ? -24.335 -4.799 52.962 1.00 94.31 121 GLU A O 1
ATOM 910 N N . ALA A 1 122 ? -22.714 -6.077 52.075 1.00 91.81 122 ALA A N 1
ATOM 911 C CA . ALA A 1 122 ? -22.234 -6.590 53.358 1.00 91.81 122 ALA A CA 1
ATOM 912 C C . ALA A 1 122 ? -21.586 -5.490 54.219 1.00 91.81 122 ALA A C 1
ATOM 914 O O . ALA A 1 122 ? -21.900 -5.381 55.405 1.00 91.81 122 ALA A O 1
ATOM 915 N N . GLU A 1 123 ? -20.742 -4.643 53.624 1.00 94.81 123 GLU A N 1
ATOM 916 C CA . GLU A 1 123 ? -20.140 -3.487 54.304 1.00 94.81 123 GLU A CA 1
ATOM 917 C C . GLU A 1 123 ? -21.213 -2.504 54.793 1.00 94.81 123 GLU A C 1
ATOM 919 O O . GLU A 1 123 ? -21.219 -2.117 55.962 1.00 94.81 123 GLU A O 1
ATOM 924 N N . LEU A 1 124 ? -22.190 -2.173 53.941 1.00 94.31 124 LEU A N 1
ATOM 925 C CA . LEU A 1 124 ? -23.285 -1.274 54.304 1.00 94.31 124 LEU A CA 1
ATOM 926 C C . LEU A 1 124 ? -24.132 -1.830 55.459 1.00 94.31 124 LEU A C 1
ATOM 928 O O . LEU A 1 124 ? -24.570 -1.065 56.319 1.00 94.31 124 LEU A O 1
ATOM 932 N N . ARG A 1 125 ? -24.375 -3.149 55.499 1.00 91.31 125 ARG A N 1
ATOM 933 C CA . ARG A 1 125 ? -25.094 -3.788 56.614 1.00 91.31 125 ARG A CA 1
ATOM 934 C C . ARG A 1 125 ? -24.343 -3.608 57.930 1.00 91.31 125 ARG A C 1
ATOM 936 O O . ARG A 1 125 ? -24.970 -3.222 58.915 1.00 91.31 125 ARG A O 1
ATOM 943 N N . GLU A 1 126 ? -23.032 -3.833 57.952 1.00 91.38 126 GLU A N 1
ATOM 944 C CA . GLU A 1 126 ? -22.209 -3.631 59.154 1.00 91.38 126 GLU A CA 1
ATOM 945 C C . GLU A 1 126 ? -22.193 -2.161 59.608 1.00 91.38 126 GLU A C 1
ATOM 947 O O . GLU A 1 126 ? -22.375 -1.884 60.797 1.00 91.38 126 GLU A O 1
ATOM 952 N N . ASP A 1 127 ? -22.092 -1.207 58.681 1.00 92.56 127 ASP A N 1
ATOM 953 C CA . ASP A 1 127 ? -22.152 0.225 59.004 1.00 92.56 127 ASP A CA 1
ATOM 954 C C . ASP A 1 127 ? -23.515 0.629 59.589 1.00 92.56 127 ASP A C 1
ATOM 956 O O . ASP A 1 127 ? -23.594 1.341 60.597 1.00 92.56 127 ASP A O 1
ATOM 960 N N . VAL A 1 128 ? -24.615 0.145 58.999 1.00 92.88 128 VAL A N 1
ATOM 961 C CA . VAL A 1 128 ? -25.976 0.409 59.494 1.00 92.88 128 VAL A CA 1
ATOM 962 C C . VAL A 1 128 ? -26.189 -0.216 60.873 1.00 92.88 128 VAL A C 1
ATOM 964 O O . VAL A 1 128 ? -26.797 0.422 61.734 1.00 92.88 128 VAL A O 1
ATOM 967 N N . LEU A 1 129 ? -25.668 -1.422 61.120 1.00 89.50 129 LEU A N 1
ATOM 968 C CA . LEU A 1 129 ? -25.685 -2.065 62.437 1.00 89.50 129 LEU A CA 1
ATOM 969 C C . LEU A 1 129 ? -24.948 -1.227 63.487 1.00 89.50 129 LEU A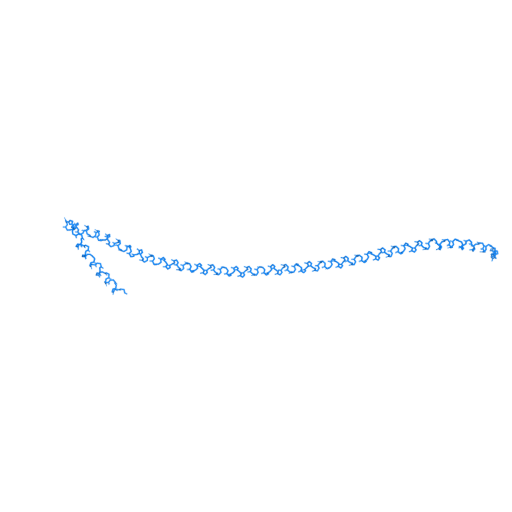 C 1
ATOM 971 O O . LEU A 1 129 ? -25.470 -1.010 64.587 1.00 89.50 129 LEU A O 1
ATOM 975 N N . GLY A 1 130 ? -23.762 -0.721 63.146 1.00 89.12 130 GLY A N 1
ATOM 976 C CA . GLY A 1 130 ? -22.987 0.167 64.013 1.00 89.12 130 GLY A CA 1
ATOM 977 C C . GLY A 1 130 ? -23.756 1.443 64.363 1.00 89.12 130 GLY A C 1
ATOM 978 O O . GLY A 1 130 ? -23.923 1.772 65.538 1.00 89.12 130 GLY A O 1
ATOM 979 N N . LEU A 1 131 ? -24.315 2.122 63.360 1.00 90.56 131 LEU A N 1
ATOM 980 C CA . LEU A 1 131 ? -25.083 3.354 63.566 1.00 90.56 131 LEU A CA 1
ATOM 981 C C . LEU A 1 131 ? -26.384 3.117 64.350 1.00 90.56 131 LEU A C 1
ATOM 983 O O . LEU A 1 131 ? -26.754 3.921 65.209 1.00 90.56 131 LEU A O 1
ATOM 987 N N . ALA A 1 132 ? -27.086 2.014 64.082 1.00 88.25 132 ALA A N 1
ATOM 988 C CA . ALA A 1 132 ? -28.325 1.666 64.771 1.00 88.25 132 ALA A CA 1
ATOM 989 C C . ALA A 1 132 ? -28.083 1.323 66.249 1.00 88.25 132 ALA A C 1
ATOM 991 O O . ALA A 1 132 ? -28.851 1.757 67.111 1.00 88.25 132 ALA A O 1
ATOM 992 N N . THR A 1 133 ? -27.013 0.584 66.556 1.00 87.25 133 THR A N 1
ATOM 993 C CA . THR A 1 133 ? -26.638 0.261 67.943 1.00 87.25 133 THR A CA 1
ATOM 994 C C . THR A 1 133 ? -26.187 1.501 68.712 1.00 87.25 133 THR A C 1
ATOM 996 O O . THR A 1 133 ? -26.597 1.678 69.862 1.00 87.25 133 THR A O 1
ATOM 999 N N . GLU A 1 134 ? -25.438 2.410 68.078 1.00 87.69 134 GLU A N 1
ATOM 1000 C CA . GLU A 1 134 ? -25.080 3.705 68.669 1.00 87.69 134 GLU A CA 1
ATOM 1001 C C . GLU A 1 134 ? -26.330 4.541 68.992 1.00 87.69 134 GLU A C 1
ATOM 1003 O O . GLU A 1 134 ? -26.487 5.038 70.112 1.00 87.69 134 GLU A O 1
ATOM 1008 N N . LEU A 1 135 ? -27.263 4.661 68.040 1.00 88.81 135 LEU A N 1
ATOM 1009 C CA . LEU A 1 135 ? -28.511 5.400 68.232 1.00 88.81 135 LEU A CA 1
ATOM 1010 C C . LEU A 1 135 ? -29.375 4.787 69.344 1.00 88.81 135 LEU A C 1
ATOM 1012 O O . LEU A 1 135 ? -29.882 5.515 70.199 1.00 88.81 135 LEU A O 1
ATOM 1016 N N . ALA A 1 136 ? -29.526 3.462 69.360 1.00 86.19 136 ALA A N 1
ATOM 1017 C CA . ALA A 1 136 ? -30.293 2.755 70.381 1.00 86.19 136 ALA A CA 1
ATOM 1018 C C . ALA A 1 136 ? -29.689 2.939 71.783 1.00 86.19 136 ALA A C 1
ATOM 1020 O O . ALA A 1 136 ? -30.430 3.215 72.728 1.00 86.19 136 ALA A O 1
ATOM 1021 N N . GLY A 1 137 ? -28.358 2.885 71.914 1.00 86.88 137 GLY A N 1
ATOM 1022 C CA . GLY A 1 137 ? -27.670 3.189 73.172 1.00 86.88 137 GLY A CA 1
ATOM 1023 C C . GLY A 1 137 ? -27.925 4.623 73.650 1.00 86.88 137 GLY A C 1
ATOM 1024 O O . GLY A 1 137 ? -28.219 4.852 74.823 1.00 86.88 137 GLY A O 1
ATOM 1025 N N . ARG A 1 138 ? -27.920 5.602 72.732 1.00 87.62 138 ARG A N 1
ATOM 1026 C CA . ARG A 1 138 ? -28.256 7.002 73.058 1.00 87.62 138 ARG A CA 1
ATOM 1027 C C . ARG A 1 138 ? -29.706 7.183 73.513 1.00 87.62 138 ARG A C 1
ATOM 1029 O O . ARG A 1 138 ? -29.951 8.021 74.376 1.00 87.62 138 ARG A O 1
ATOM 1036 N N . ILE A 1 139 ? -30.654 6.430 72.951 1.00 87.06 139 ILE A N 1
ATOM 1037 C CA . ILE A 1 139 ? -32.077 6.482 73.334 1.00 87.06 139 ILE A CA 1
ATOM 1038 C C . ILE A 1 139 ? -32.308 5.825 74.702 1.00 87.06 139 ILE A C 1
ATOM 1040 O O . ILE A 1 139 ? -33.066 6.355 75.513 1.00 87.06 139 ILE A O 1
ATOM 1044 N N . LEU A 1 140 ? -31.663 4.686 74.962 1.00 84.75 140 LEU A N 1
ATOM 1045 C CA . LEU A 1 140 ? -31.796 3.935 76.216 1.00 84.75 140 LEU A CA 1
ATOM 1046 C C . LEU A 1 140 ? -30.996 4.554 77.375 1.00 84.75 140 LEU A C 1
ATOM 1048 O O . LEU A 1 140 ? -31.250 4.221 78.530 1.00 84.75 140 LEU A O 1
ATOM 1052 N N . GLY A 1 141 ? -30.064 5.465 77.080 1.00 82.19 141 GLY A N 1
ATOM 1053 C CA . GLY A 1 141 ? -29.239 6.160 78.072 1.00 82.19 141 GLY A CA 1
ATOM 1054 C C . GLY A 1 141 ? -28.084 5.324 78.636 1.00 82.19 141 GLY A C 1
ATOM 1055 O O . GLY A 1 141 ? -27.361 5.809 79.501 1.00 82.19 141 GLY A O 1
ATOM 1056 N N . GLU A 1 142 ? -27.889 4.106 78.128 1.00 77.06 142 GLU A N 1
ATOM 1057 C CA . GLU A 1 142 ? -26.851 3.151 78.523 1.00 77.06 142 GLU A CA 1
ATOM 1058 C C . GLU A 1 142 ? -26.247 2.538 77.244 1.00 77.06 142 GLU A C 1
ATOM 1060 O O . GLU A 1 142 ? -26.995 2.232 76.306 1.00 77.06 142 GLU A O 1
ATOM 1065 N N . PRO A 1 143 ? -24.917 2.353 77.152 1.00 75.38 143 PRO A N 1
ATOM 1066 C CA . PRO A 1 143 ? -24.313 1.672 76.015 1.00 75.38 143 PRO A CA 1
ATOM 1067 C C . PRO A 1 143 ? -24.813 0.226 75.915 1.00 75.38 143 PRO A C 1
ATOM 1069 O O . PRO A 1 143 ? -24.863 -0.509 76.901 1.00 75.38 143 PRO A O 1
ATOM 1072 N N . LEU A 1 144 ? -25.140 -0.207 74.699 1.00 75.50 144 LEU A N 1
ATOM 1073 C CA . LEU A 1 144 ? -25.467 -1.600 74.427 1.00 75.50 144 LEU A CA 1
ATOM 1074 C C . LEU A 1 144 ? -24.177 -2.439 74.455 1.00 75.50 144 LEU A C 1
ATOM 1076 O O . LEU A 1 144 ? -23.424 -2.466 73.486 1.00 75.50 144 LEU A O 1
ATOM 1080 N N . THR A 1 145 ? -23.905 -3.102 75.578 1.00 74.88 145 THR A N 1
ATOM 1081 C CA . THR A 1 145 ? -22.638 -3.817 75.830 1.00 74.88 145 THR A CA 1
ATOM 1082 C C . THR A 1 145 ? -22.561 -5.212 75.205 1.00 74.88 145 THR A C 1
ATOM 1084 O O . THR A 1 145 ? -21.465 -5.740 75.032 1.00 74.88 145 THR A O 1
ATOM 1087 N N . ASP A 1 146 ? -23.702 -5.801 74.845 1.00 82.00 146 ASP A N 1
ATOM 1088 C CA . ASP A 1 146 ? -23.804 -7.193 74.392 1.00 82.00 146 ASP A CA 1
ATOM 1089 C C . ASP A 1 146 ? -23.873 -7.279 72.853 1.00 82.00 146 ASP A C 1
ATOM 1091 O O . ASP A 1 146 ? -24.936 -7.458 72.250 1.00 82.00 146 ASP A O 1
ATOM 1095 N N . ALA A 1 147 ? -22.724 -7.063 72.204 1.00 76.19 147 ALA A N 1
ATOM 1096 C CA . ALA A 1 147 ? -22.616 -6.910 70.749 1.00 76.19 147 ALA A CA 1
ATOM 1097 C C . ALA A 1 147 ? -23.144 -8.125 69.960 1.00 76.19 147 ALA A C 1
ATOM 1099 O O . ALA A 1 147 ? -23.848 -7.947 68.965 1.00 76.19 147 ALA A O 1
ATOM 1100 N N . ASP A 1 148 ? -22.879 -9.347 70.429 1.00 80.44 148 ASP A N 1
ATOM 1101 C CA . ASP A 1 148 ? -23.301 -10.584 69.754 1.00 80.44 148 ASP A CA 1
ATOM 1102 C C . ASP A 1 148 ? -24.826 -10.760 69.787 1.00 80.44 148 ASP A C 1
ATOM 1104 O O . ASP A 1 148 ? -25.462 -11.162 68.804 1.00 80.44 148 ASP A O 1
ATOM 1108 N N . ARG A 1 149 ? -25.451 -10.391 70.910 1.00 82.31 149 ARG A N 1
ATOM 1109 C CA . ARG A 1 149 ? -26.907 -10.424 71.052 1.00 82.31 149 ARG A CA 1
ATOM 1110 C C . ARG A 1 149 ? -27.581 -9.389 70.154 1.00 82.31 149 ARG A C 1
ATOM 1112 O O . ARG A 1 149 ? -28.600 -9.688 69.541 1.00 82.31 149 ARG A O 1
ATOM 1119 N N . ASN A 1 150 ? -27.000 -8.199 70.030 1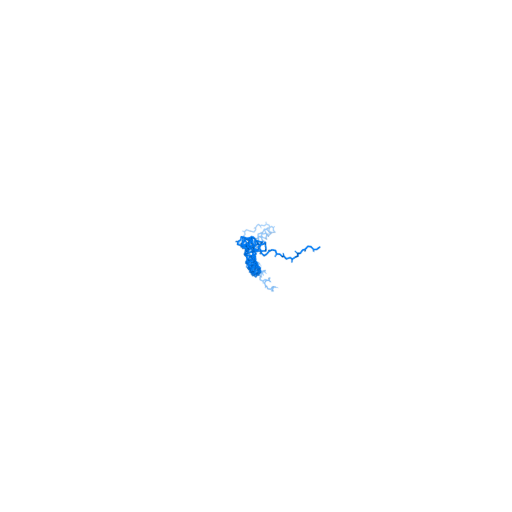.00 83.50 150 ASN A N 1
ATOM 1120 C CA . ASN A 1 150 ? -27.544 -7.148 69.170 1.00 83.50 150 ASN A CA 1
ATOM 1121 C C . ASN A 1 150 ? -27.388 -7.490 67.686 1.00 83.50 150 ASN A C 1
ATOM 1123 O O . ASN A 1 150 ? -28.327 -7.286 66.916 1.00 83.50 150 ASN A O 1
ATOM 1127 N N . ARG A 1 151 ? -26.237 -8.059 67.299 1.00 84.00 151 ARG A N 1
ATOM 1128 C CA . ARG A 1 151 ? -25.989 -8.523 65.930 1.00 84.00 151 ARG A CA 1
ATOM 1129 C C . ARG A 1 151 ? -26.978 -9.622 65.539 1.00 84.00 151 ARG A C 1
ATOM 1131 O O . ARG A 1 151 ? -27.641 -9.477 64.522 1.00 84.00 151 ARG A O 1
ATOM 1138 N N . SER A 1 152 ? -27.179 -10.643 66.376 1.00 86.69 152 SER A N 1
ATOM 1139 C CA . SER A 1 152 ? -28.131 -11.731 66.070 1.00 86.69 152 SER A CA 1
ATOM 1140 C C . SER A 1 152 ? -29.587 -11.264 65.913 1.00 86.69 152 SER A C 1
ATOM 1142 O O . SER A 1 152 ? -30.298 -11.742 65.029 1.00 86.69 152 SER A O 1
ATOM 1144 N N . VAL A 1 153 ? -30.046 -10.303 66.726 1.00 87.69 153 VAL A N 1
ATOM 1145 C CA . VAL A 1 153 ? -31.394 -9.717 66.584 1.00 87.69 153 VAL A CA 1
ATOM 1146 C C . VAL A 1 153 ? -31.526 -8.942 65.274 1.00 87.69 153 VAL A C 1
ATOM 1148 O O . VAL A 1 153 ? -32.552 -9.033 64.599 1.00 87.69 153 VAL A O 1
ATOM 1151 N N . ALA A 1 154 ? -30.498 -8.189 64.900 1.00 85.88 154 ALA A N 1
ATOM 1152 C CA . ALA A 1 154 ? -30.532 -7.400 63.683 1.00 85.88 154 ALA A CA 1
ATOM 1153 C C . ALA A 1 154 ? -30.350 -8.251 62.411 1.00 85.88 154 ALA A C 1
ATOM 1155 O O . ALA A 1 154 ? -31.022 -7.992 61.417 1.00 85.88 154 ALA A O 1
ATOM 1156 N N . GLU A 1 155 ? -29.549 -9.319 62.449 1.00 86.94 155 GLU A N 1
ATOM 1157 C CA . GLU A 1 155 ? -29.476 -10.326 61.380 1.00 86.94 155 GLU A CA 1
ATOM 1158 C C . GLU A 1 155 ? -30.837 -10.988 61.129 1.00 86.94 155 GLU A C 1
ATOM 1160 O O . GLU A 1 155 ? -31.250 -11.131 59.978 1.00 86.94 155 GLU A O 1
ATOM 1165 N N . ALA A 1 156 ? -31.577 -11.329 62.191 1.00 90.00 156 ALA A N 1
ATOM 1166 C CA . ALA A 1 156 ? -32.932 -11.863 62.064 1.00 90.00 156 ALA A CA 1
ATOM 1167 C C . ALA A 1 156 ? -33.898 -10.855 61.412 1.00 90.00 156 ALA A C 1
ATOM 1169 O O . ALA A 1 156 ? -34.728 -11.246 60.590 1.00 90.00 156 ALA A O 1
ATOM 1170 N N . PHE A 1 157 ? -33.769 -9.560 61.729 1.00 90.00 157 PHE A N 1
ATOM 1171 C CA . PHE A 1 157 ? -34.558 -8.503 61.091 1.00 90.00 157 PHE A CA 1
ATOM 1172 C C . PHE A 1 157 ? -34.222 -8.351 59.603 1.00 90.00 157 PHE A C 1
ATOM 1174 O O . PHE A 1 157 ? -35.132 -8.300 58.778 1.00 90.00 157 PHE A O 1
ATOM 1181 N N . PHE A 1 158 ? -32.937 -8.322 59.234 1.00 88.06 158 PHE A N 1
ATOM 1182 C CA . PHE A 1 158 ? -32.539 -8.261 57.825 1.00 88.06 158 PHE A CA 1
ATOM 1183 C C . PHE A 1 158 ? -33.019 -9.489 57.044 1.00 88.06 158 PHE A C 1
ATOM 1185 O O . PHE A 1 158 ? -33.540 -9.324 55.947 1.00 88.06 158 PHE A O 1
ATOM 1192 N N . ALA A 1 159 ? -32.950 -10.690 57.626 1.00 89.81 159 ALA A N 1
ATOM 1193 C CA . ALA A 1 159 ? -33.493 -11.900 57.007 1.00 89.81 159 ALA A CA 1
ATOM 1194 C C . ALA A 1 159 ? -35.015 -11.816 56.773 1.00 89.81 159 ALA A C 1
ATOM 1196 O O . ALA A 1 159 ? -35.511 -12.272 55.742 1.00 89.81 159 ALA A O 1
ATOM 1197 N N . GLU A 1 160 ? -35.768 -11.213 57.699 1.00 91.25 160 GLU A N 1
ATOM 1198 C CA . GLU A 1 160 ? -37.204 -10.972 57.519 1.00 91.25 160 GLU A CA 1
ATOM 1199 C C . GLU A 1 160 ? -37.479 -9.940 56.413 1.00 91.25 160 GLU A C 1
ATOM 1201 O O . GLU A 1 160 ? -38.402 -10.120 55.615 1.00 91.25 160 GLU A O 1
ATOM 1206 N N . VAL A 1 161 ? -36.682 -8.869 56.346 1.00 89.38 161 VAL A N 1
ATOM 1207 C CA . VAL A 1 161 ? -36.798 -7.841 55.301 1.00 89.38 161 VAL A CA 1
ATOM 1208 C C . VAL A 1 161 ? -36.478 -8.424 53.925 1.00 89.38 161 VAL A C 1
ATOM 1210 O O . VAL A 1 161 ? -37.282 -8.239 53.014 1.00 89.38 161 VAL A O 1
ATOM 1213 N N . ASP A 1 162 ? -35.386 -9.179 53.795 1.00 88.25 162 ASP A N 1
ATOM 1214 C CA . ASP A 1 162 ? -34.981 -9.851 52.554 1.00 88.25 162 ASP A CA 1
ATOM 1215 C C . ASP A 1 162 ? -36.060 -10.842 52.073 1.00 88.25 162 ASP A C 1
ATOM 1217 O O . ASP A 1 162 ? -36.391 -10.904 50.890 1.00 88.25 162 ASP A O 1
ATOM 1221 N N . ALA A 1 163 ? -36.680 -11.590 52.994 1.00 90.06 163 ALA A N 1
ATOM 1222 C CA . ALA A 1 163 ? -37.783 -12.493 52.662 1.00 90.06 163 ALA A CA 1
ATOM 1223 C C . ALA A 1 163 ? -39.043 -11.746 52.183 1.00 90.06 163 ALA A C 1
ATOM 1225 O O . ALA A 1 163 ? -39.784 -12.258 51.342 1.00 90.06 163 ALA A O 1
ATOM 1226 N N . ARG A 1 164 ? -39.303 -10.539 52.704 1.00 89.81 164 ARG A N 1
ATOM 1227 C CA . ARG A 1 164 ? -40.431 -9.697 52.274 1.00 89.81 164 ARG A CA 1
ATOM 1228 C C . ARG A 1 164 ? -40.185 -9.029 50.928 1.00 89.81 164 ARG A C 1
ATOM 1230 O O . ARG A 1 164 ? -41.131 -8.929 50.152 1.00 89.81 164 ARG A O 1
ATOM 1237 N N . THR A 1 165 ? -38.966 -8.572 50.650 1.00 87.62 165 THR A N 1
ATOM 1238 C CA . THR A 1 165 ? -38.614 -7.977 49.352 1.00 87.62 165 THR A CA 1
ATOM 1239 C C . THR A 1 165 ? -38.620 -9.031 48.250 1.00 87.62 165 THR A C 1
ATOM 1241 O O . THR A 1 165 ? -39.250 -8.804 47.225 1.00 87.62 165 THR A O 1
ATOM 1244 N N . ALA A 1 166 ? -38.064 -10.221 48.500 1.00 83.19 166 ALA A N 1
ATOM 1245 C CA . ALA A 1 166 ? -38.102 -11.338 47.551 1.00 83.19 166 ALA A CA 1
ATOM 1246 C C . ALA A 1 166 ? -39.523 -11.860 47.256 1.00 83.19 166 ALA A C 1
ATOM 1248 O O . ALA A 1 166 ? -39.752 -12.465 46.216 1.00 83.19 166 ALA A O 1
ATOM 1249 N N . ALA A 1 167 ? -40.482 -11.653 48.165 1.00 81.69 167 ALA A N 1
ATOM 1250 C CA . ALA A 1 167 ? -41.891 -11.996 47.951 1.00 81.69 167 ALA A CA 1
ATOM 1251 C C . ALA A 1 167 ? -42.690 -10.896 47.222 1.00 81.69 167 ALA A C 1
ATOM 1253 O O . ALA A 1 167 ? -43.846 -11.125 46.861 1.00 81.69 167 ALA A O 1
ATOM 1254 N N . ALA A 1 168 ? -42.115 -9.699 47.077 1.00 74.19 168 ALA A N 1
ATOM 1255 C CA . ALA A 1 168 ? -42.738 -8.544 46.434 1.00 74.19 168 ALA A CA 1
ATOM 1256 C C . ALA A 1 168 ? -42.263 -8.322 44.984 1.00 74.19 168 ALA A C 1
ATOM 1258 O O . ALA A 1 168 ? -42.940 -7.600 44.247 1.00 74.19 168 ALA A O 1
ATOM 1259 N N . GLU A 1 169 ? -41.134 -8.921 44.596 1.00 53.62 169 GLU A N 1
ATOM 1260 C CA . GLU A 1 169 ? -40.629 -9.019 43.215 1.00 53.62 169 GLU A CA 1
ATOM 1261 C C . GLU A 1 169 ? -41.228 -10.222 42.467 1.00 53.62 169 GLU A C 1
ATOM 1263 O O . GLU A 1 169 ? -41.494 -10.072 41.251 1.00 53.62 169 GLU A O 1
#

Sequence (169 aa):
MGPLKPNLIDLLVALLCFTAVFAVMAKVLLPRIGKALMAREDAIGGVMERCEDRRLEAQYVLGVYQAELAAARRDASRIRQTALEEGAALLAAVRAEGVRAREELAAASAVQLEADRVVAEAELREDVLGLATELAGRILGEPLTDADRNRSVAEAFFAEVDARTAAAE

Secondary structure (DSSP, 8-state):
-------HHHHHHHHHHHHHHHHHHHHHHHHHHHHHHHHHHHHHHHHHHHHHHHHHHHHHHHHHHHHHHHHHHHHHHHHHHHHHHHHHHHHHHHHHHHHHHHHHHHHHHHHHHHHHHHHHHHHHHHHHHHHHHHHHHHHHTS----HHHHHHHHHHHHHHHHHHHHTT-

Radius of gyration: 62.96 Å; chains: 1; bounding box: 88×38×183 Å